Protein AF-A0A3N5IZ88-F1 (afdb_monomer)

pLDDT: mean 97.23, std 1.74, range [91.81, 98.75]

Secondary structure (DSSP, 8-state):
-HHHHHHHHHTPPPPPPEEEEEEEEEEETTEEEEEEEEEEEETTEEEEPTTS-EEPPTT--HHHHHHHHHHHHHHHHHHHHHHH-

Structure (mmCIF, N/CA/C/O backbone):
data_AF-A0A3N5IZ88-F1
#
_entry.id   AF-A0A3N5IZ88-F1
#
loop_
_atom_site.group_PDB
_atom_site.id
_atom_site.type_symbol
_atom_site.label_atom_id
_atom_site.label_alt_id
_atom_site.label_comp_id
_atom_site.label_asym_id
_atom_site.label_entity_id
_atom_site.label_seq_id
_atom_site.pdbx_PDB_ins_code
_atom_site.Cartn_x
_atom_site.Cartn_y
_atom_site.Cartn_z
_atom_site.occupancy
_atom_site.B_iso_or_equiv
_atom_site.auth_seq_id
_atom_site.auth_comp_id
_atom_site.auth_asym_id
_atom_site.auth_atom_id
_atom_site.pdbx_PDB_model_num
ATOM 1 N N . CYS A 1 1 ? -11.249 3.271 9.946 1.00 91.94 1 CYS A N 1
ATOM 2 C CA . CYS A 1 1 ? -12.525 3.982 10.208 1.00 91.94 1 CYS A CA 1
ATOM 3 C C . CYS A 1 1 ? -13.694 3.038 10.481 1.00 91.94 1 CYS A C 1
ATOM 5 O O . CYS A 1 1 ? -14.240 3.125 11.570 1.00 91.94 1 CYS A O 1
ATOM 7 N N . ALA A 1 2 ? -14.060 2.132 9.562 1.00 96.44 2 ALA A N 1
ATOM 8 C CA . ALA A 1 2 ? -15.212 1.232 9.739 1.00 96.44 2 ALA A CA 1
ATOM 9 C C . ALA A 1 2 ? -15.224 0.493 11.096 1.00 96.44 2 ALA A C 1
ATOM 11 O O . ALA A 1 2 ? -16.198 0.590 11.834 1.00 96.44 2 ALA A O 1
ATOM 12 N N . MET A 1 3 ? -14.106 -0.134 11.484 1.00 96.62 3 MET A N 1
ATOM 13 C CA . MET A 1 3 ? -13.988 -0.822 12.780 1.00 96.62 3 MET A CA 1
ATOM 14 C C . MET A 1 3 ? -14.180 0.091 13.998 1.00 96.62 3 MET A C 1
ATOM 16 O O . MET A 1 3 ? -14.782 -0.325 14.980 1.00 96.62 3 MET A O 1
ATOM 20 N N . ALA A 1 4 ? -13.719 1.343 13.933 1.00 96.62 4 ALA A N 1
ATOM 21 C CA . ALA A 1 4 ? -13.899 2.297 15.027 1.00 96.62 4 ALA A CA 1
ATOM 22 C C . ALA A 1 4 ? -15.381 2.670 15.213 1.00 96.62 4 ALA A C 1
ATOM 24 O O . ALA A 1 4 ? -15.855 2.786 16.338 1.00 96.62 4 ALA A O 1
ATOM 25 N N . ILE A 1 5 ? -16.133 2.802 14.114 1.00 97.38 5 ILE A N 1
ATOM 26 C CA . ILE A 1 5 ? -17.581 3.054 14.164 1.00 97.38 5 ILE A CA 1
ATOM 27 C C . ILE A 1 5 ? -18.298 1.865 14.813 1.00 97.38 5 ILE A C 1
ATOM 29 O O . ILE A 1 5 ? -19.116 2.060 15.707 1.00 97.38 5 ILE A O 1
ATOM 33 N N . VAL A 1 6 ? -17.960 0.636 14.409 1.00 98.00 6 VAL A N 1
ATOM 34 C CA . VAL A 1 6 ? -18.537 -0.583 14.999 1.00 98.00 6 VAL A CA 1
ATOM 35 C C . VAL A 1 6 ? -18.240 -0.666 16.497 1.00 98.00 6 VAL A C 1
ATOM 37 O O . VAL A 1 6 ? -19.163 -0.904 17.276 1.00 98.00 6 VAL A O 1
ATOM 40 N N . ALA A 1 7 ? -16.992 -0.426 16.909 1.00 97.75 7 ALA A N 1
ATOM 41 C CA . ALA A 1 7 ? -16.600 -0.457 18.316 1.00 97.75 7 ALA A CA 1
ATOM 42 C C . ALA A 1 7 ? -17.359 0.594 19.143 1.00 97.75 7 ALA A C 1
ATOM 44 O O . ALA A 1 7 ? -17.936 0.253 20.175 1.00 97.75 7 ALA A O 1
ATOM 45 N N . ALA A 1 8 ? -17.460 1.833 18.643 1.00 97.56 8 ALA A N 1
ATOM 46 C CA . ALA A 1 8 ? -18.208 2.908 19.298 1.00 97.56 8 ALA A CA 1
ATOM 47 C C . ALA A 1 8 ? -19.693 2.569 19.485 1.00 97.56 8 ALA A C 1
ATOM 49 O O . ALA A 1 8 ? -20.242 2.771 20.566 1.00 97.56 8 ALA A O 1
ATOM 50 N N . LEU A 1 9 ? -20.343 2.037 18.446 1.00 98.00 9 LEU A N 1
ATOM 51 C CA . LEU A 1 9 ? -21.761 1.666 18.502 1.00 98.00 9 LEU A CA 1
ATOM 52 C C . LEU A 1 9 ? -22.018 0.448 19.396 1.00 98.00 9 LEU A C 1
ATOM 54 O O . LEU A 1 9 ? -23.095 0.330 19.973 1.00 98.00 9 LEU A O 1
ATOM 58 N N . SER A 1 10 ? -21.036 -0.446 19.514 1.00 97.62 10 SER A N 1
ATOM 59 C CA . SER A 1 10 ? -21.154 -1.694 20.277 1.00 97.62 10 SER A CA 1
ATOM 60 C C . SER A 1 10 ? -20.624 -1.582 21.711 1.00 97.62 10 SER A C 1
ATOM 62 O O . SER A 1 10 ? -20.650 -2.570 22.441 1.00 97.62 10 SER A O 1
ATOM 64 N N . GLY A 1 11 ? -20.113 -0.412 22.116 1.00 96.75 11 GLY A N 1
ATOM 65 C CA . GLY A 1 11 ? -19.480 -0.210 23.423 1.00 96.75 11 GLY A CA 1
ATOM 66 C C . GLY A 1 11 ? -18.208 -1.040 23.632 1.00 96.75 11 GLY A C 1
ATOM 67 O O . GLY A 1 11 ? -17.873 -1.365 24.768 1.00 96.75 11 GLY A O 1
ATOM 68 N N . GLN A 1 12 ? -17.527 -1.426 22.550 1.00 96.81 12 GLN A N 1
ATOM 69 C CA . GLN A 1 12 ? -16.272 -2.175 22.604 1.00 96.81 12 GLN A CA 1
ATOM 70 C C . GLN A 1 12 ? -15.070 -1.231 22.648 1.00 96.81 12 GLN A C 1
ATOM 72 O O . GLN A 1 12 ? -15.147 -0.072 22.236 1.00 96.81 12 GLN A O 1
ATOM 77 N N . GLU A 1 13 ? -13.942 -1.748 23.131 1.00 96.31 13 GLU A N 1
ATOM 78 C CA . GLU A 1 13 ? -12.674 -1.028 23.091 1.00 96.31 13 GLU A CA 1
ATOM 79 C C . GLU A 1 13 ? -12.258 -0.735 21.643 1.00 96.31 13 GLU A C 1
ATOM 81 O O . GLU A 1 13 ? -12.425 -1.560 20.740 1.00 96.31 13 GLU A O 1
ATOM 86 N N . MET A 1 14 ? -11.728 0.468 21.419 1.00 95.88 14 MET A N 1
ATOM 87 C CA . MET A 1 14 ? -1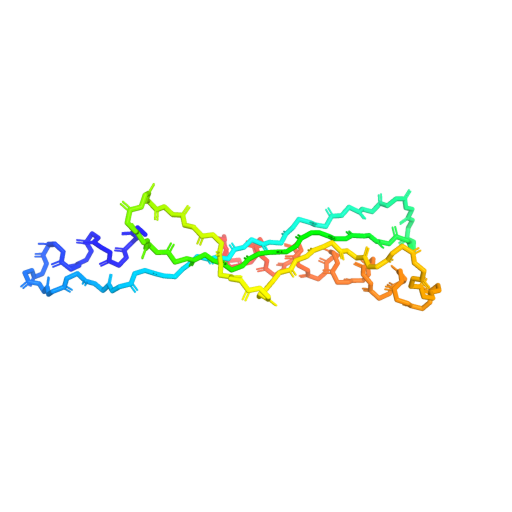1.246 0.877 20.105 1.00 95.88 14 MET A CA 1
ATOM 88 C C . MET A 1 14 ? -9.980 0.092 19.747 1.00 95.88 14 MET A C 1
ATOM 90 O O . MET A 1 14 ? -9.018 0.126 20.514 1.00 95.88 14 MET A O 1
ATOM 94 N N . PRO A 1 15 ? -9.929 -0.573 18.579 1.00 93.81 15 PRO A N 1
ATOM 95 C CA . PRO A 1 15 ? -8.730 -1.286 18.172 1.00 93.81 15 PRO A CA 1
ATOM 96 C C . PRO A 1 15 ? -7.602 -0.306 17.841 1.00 93.81 15 PRO A C 1
ATOM 98 O O . PRO A 1 15 ? -7.839 0.767 17.277 1.00 93.81 15 PRO A O 1
ATOM 101 N N . GLU A 1 16 ? -6.364 -0.709 18.119 1.00 94.81 16 GLU A N 1
ATOM 102 C CA . GLU A 1 16 ? -5.189 0.032 17.667 1.00 94.81 16 GLU A CA 1
ATOM 103 C C . GLU A 1 16 ? -5.100 -0.028 16.128 1.00 94.81 16 GLU A C 1
ATOM 105 O O . GLU A 1 16 ? -5.055 -1.121 15.551 1.00 94.81 16 GLU A O 1
ATOM 110 N N . PRO A 1 17 ? -5.098 1.117 15.424 1.00 96.00 17 PRO A N 1
ATOM 111 C CA . PRO A 1 17 ? -5.110 1.110 13.971 1.00 96.00 17 PRO A CA 1
ATOM 112 C C . PRO A 1 17 ? -3.713 0.882 13.378 1.00 96.00 17 PRO A C 1
ATOM 114 O O . PRO A 1 17 ? -2.695 1.343 13.895 1.00 96.00 17 PRO A O 1
ATOM 117 N N . SER A 1 18 ? -3.685 0.251 12.207 1.00 96.50 18 SER A N 1
ATOM 118 C CA . SER A 1 18 ? -2.522 0.195 11.323 1.00 96.50 18 SER A CA 1
ATOM 119 C C . SER A 1 18 ? -2.936 0.665 9.935 1.00 96.50 18 SER A C 1
ATOM 121 O O . SER A 1 18 ? -4.035 0.348 9.474 1.00 96.50 18 SER A O 1
ATOM 123 N N . TYR A 1 19 ? -2.069 1.437 9.284 1.00 97.88 19 TYR A N 1
ATOM 124 C CA . TYR A 1 19 ? -2.317 1.958 7.943 1.00 97.88 19 TYR A CA 1
ATOM 125 C C . TYR A 1 19 ? -1.164 1.592 7.018 1.00 97.88 19 TYR A C 1
ATOM 127 O O . TYR A 1 19 ? -0.023 1.461 7.456 1.00 97.88 19 TYR A O 1
ATOM 135 N N . VAL A 1 20 ? -1.459 1.463 5.730 1.00 97.75 20 VAL A N 1
ATOM 136 C CA . VAL A 1 20 ? -0.466 1.173 4.696 1.00 97.75 20 VAL A CA 1
ATOM 137 C C . VAL A 1 20 ? -0.748 2.010 3.458 1.00 97.75 20 VAL A C 1
ATOM 139 O O . VAL A 1 20 ? -1.898 2.336 3.162 1.00 97.75 20 VAL A O 1
ATOM 142 N N . ASN A 1 21 ? 0.307 2.354 2.733 1.00 98.19 21 ASN A N 1
ATOM 143 C CA . ASN A 1 21 ? 0.223 2.984 1.427 1.00 98.19 21 ASN A CA 1
ATOM 144 C C . ASN A 1 21 ? 1.238 2.340 0.484 1.00 98.19 21 ASN A C 1
ATOM 146 O O . ASN A 1 21 ? 2.359 2.013 0.876 1.00 98.19 21 ASN A O 1
ATOM 150 N N . THR A 1 22 ? 0.846 2.196 -0.776 1.00 98.38 22 THR A N 1
ATOM 151 C CA . THR A 1 22 ? 1.781 2.009 -1.879 1.00 98.38 22 THR A CA 1
ATOM 152 C C . THR A 1 22 ? 1.248 2.765 -3.084 1.00 98.38 22 THR A C 1
ATOM 154 O O . THR A 1 22 ? 0.105 2.557 -3.486 1.00 98.38 22 THR A O 1
ATOM 157 N N . CYS A 1 23 ? 2.065 3.646 -3.650 1.00 98.50 23 CYS A N 1
ATOM 158 C CA . CYS A 1 23 ? 1.765 4.349 -4.889 1.00 98.50 23 CYS A CA 1
ATOM 159 C C . CYS A 1 23 ? 2.697 3.824 -5.977 1.00 98.50 23 CYS A C 1
ATOM 161 O O . CYS A 1 23 ? 3.908 4.031 -5.911 1.00 98.50 23 CYS A O 1
ATOM 163 N N . TYR A 1 24 ? 2.126 3.164 -6.980 1.00 98.69 24 TYR A N 1
ATOM 164 C CA . TYR A 1 24 ? 2.847 2.755 -8.181 1.00 98.69 24 TYR A CA 1
ATOM 165 C C . TYR A 1 24 ? 2.804 3.855 -9.243 1.00 98.69 24 TYR A C 1
ATOM 167 O O . TYR A 1 24 ? 1.810 4.566 -9.382 1.00 98.69 24 TYR A O 1
ATOM 175 N N . SER A 1 25 ? 3.873 3.974 -10.026 1.00 98.69 25 SER A N 1
ATOM 176 C CA . SER A 1 25 ? 3.928 4.789 -11.241 1.00 98.69 25 SER A CA 1
ATOM 177 C C . SER A 1 25 ? 4.444 3.942 -12.397 1.00 98.69 25 SER A C 1
ATOM 179 O O . SER A 1 25 ? 5.522 3.356 -12.310 1.00 98.69 25 SER A O 1
ATOM 181 N N . LEU A 1 26 ? 3.687 3.893 -13.492 1.00 98.44 26 LEU A N 1
ATOM 182 C CA . LEU A 1 26 ? 4.136 3.304 -14.751 1.00 98.44 26 LEU A CA 1
ATOM 183 C C . LEU A 1 26 ? 4.834 4.387 -15.573 1.00 98.44 26 LEU A C 1
ATOM 185 O O . LEU A 1 26 ? 4.183 5.267 -16.130 1.00 98.44 26 LEU A O 1
ATOM 189 N N . VAL A 1 27 ? 6.163 4.329 -15.630 1.00 98.12 27 VAL A N 1
ATOM 190 C CA . VAL A 1 27 ? 6.980 5.225 -16.467 1.00 98.12 27 VAL A CA 1
ATOM 191 C C . VAL A 1 27 ? 6.868 4.817 -17.939 1.00 98.12 27 VAL A C 1
ATOM 193 O O . VAL A 1 27 ? 6.871 5.660 -18.832 1.00 98.12 27 VAL A O 1
ATOM 196 N N . GLY A 1 28 ? 6.721 3.516 -18.187 1.00 97.56 28 GLY A N 1
ATOM 197 C CA . GLY A 1 28 ? 6.398 2.931 -19.484 1.00 97.56 28 GLY A CA 1
ATOM 198 C C . GLY A 1 28 ? 5.658 1.600 -19.309 1.00 97.56 28 GLY A C 1
ATOM 199 O O . GLY A 1 28 ? 5.482 1.154 -18.173 1.00 97.56 28 GLY A O 1
ATOM 200 N N . PRO A 1 29 ? 5.246 0.935 -20.407 1.00 97.38 29 PRO A N 1
ATOM 201 C CA . PRO A 1 29 ? 4.423 -0.278 -20.335 1.00 97.38 29 PRO A CA 1
ATOM 202 C C . PRO A 1 29 ? 5.029 -1.415 -19.498 1.00 97.38 29 PRO A C 1
ATOM 204 O O . PRO A 1 29 ? 4.298 -2.144 -18.837 1.00 97.38 29 PRO A 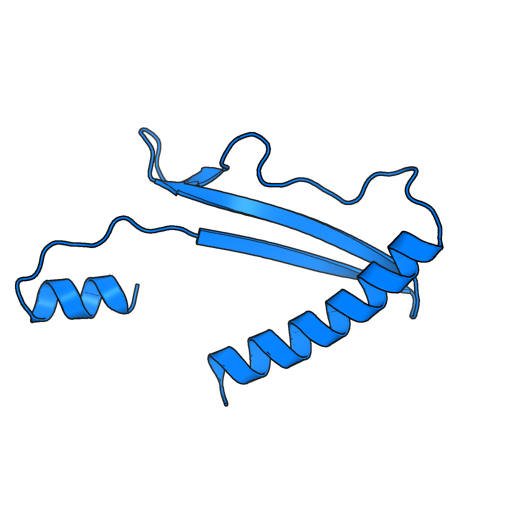O 1
ATOM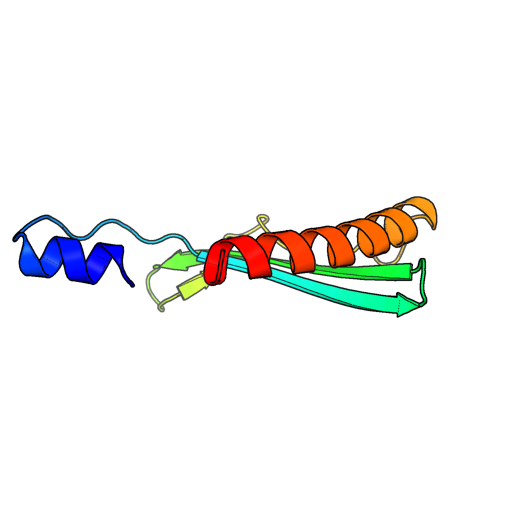 207 N N . GLU A 1 30 ? 6.358 -1.543 -19.496 1.00 98.12 30 GLU A N 1
ATOM 208 C CA . GLU A 1 30 ? 7.100 -2.554 -18.727 1.00 98.12 30 GLU A CA 1
ATOM 209 C C . GLU A 1 30 ? 8.088 -1.929 -17.726 1.00 98.12 30 GLU A C 1
ATOM 211 O O . GLU A 1 30 ? 9.012 -2.594 -17.267 1.00 98.12 30 GLU A O 1
ATOM 216 N N . TYR A 1 31 ? 7.916 -0.649 -17.381 1.00 98.50 31 TYR A N 1
ATOM 217 C CA . TYR A 1 31 ? 8.784 0.045 -16.426 1.00 98.50 31 TYR A CA 1
ATOM 218 C C . TYR A 1 31 ? 7.945 0.684 -15.321 1.00 98.50 31 TYR A C 1
ATOM 220 O O . TYR A 1 31 ? 7.389 1.771 -15.496 1.00 98.50 31 TYR A O 1
ATOM 228 N N . GLY A 1 32 ? 7.868 0.005 -14.179 1.00 98.56 32 GLY A N 1
ATOM 229 C CA . GLY A 1 32 ? 7.226 0.493 -12.967 1.00 98.56 32 GLY A CA 1
ATOM 230 C C . GLY A 1 32 ? 8.235 0.994 -11.938 1.00 98.56 32 GLY A C 1
ATOM 231 O O . GLY A 1 32 ? 9.372 0.526 -11.890 1.00 98.56 32 GLY A O 1
ATOM 232 N N . ILE A 1 33 ? 7.789 1.941 -11.118 1.00 98.75 33 ILE A N 1
ATOM 233 C CA . ILE A 1 33 ? 8.411 2.341 -9.851 1.00 98.75 33 ILE A CA 1
ATOM 234 C C . ILE A 1 33 ? 7.324 2.456 -8.783 1.00 98.75 33 ILE A C 1
ATOM 236 O O . ILE A 1 33 ? 6.138 2.587 -9.101 1.00 98.75 33 ILE A O 1
ATOM 240 N N . SER A 1 34 ? 7.715 2.449 -7.519 1.00 98.56 34 SER A N 1
ATOM 241 C CA . SER A 1 34 ? 6.809 2.543 -6.388 1.00 98.56 34 SER A CA 1
ATOM 242 C C . SER A 1 34 ? 7.410 3.315 -5.219 1.00 98.56 34 SER A C 1
ATOM 244 O O . SER A 1 34 ? 8.626 3.466 -5.073 1.00 98.56 34 SER A O 1
ATOM 246 N N . ILE A 1 35 ? 6.515 3.819 -4.377 1.00 98.50 35 ILE A N 1
ATOM 247 C CA . ILE A 1 35 ? 6.804 4.237 -3.009 1.00 98.50 35 ILE A CA 1
ATOM 248 C C . ILE A 1 35 ? 5.826 3.525 -2.083 1.00 98.50 35 ILE A C 1
ATOM 250 O O . ILE A 1 35 ? 4.635 3.465 -2.388 1.00 98.50 35 ILE A O 1
ATOM 254 N N . ALA A 1 36 ? 6.316 2.989 -0.969 1.00 98.19 36 ALA A N 1
ATOM 255 C CA . ALA A 1 36 ? 5.513 2.279 0.017 1.00 98.19 36 ALA A CA 1
ATOM 256 C C . ALA A 1 36 ? 5.833 2.736 1.441 1.00 98.19 36 ALA A C 1
ATOM 258 O O . ALA A 1 36 ? 6.963 3.125 1.744 1.00 98.19 36 ALA A O 1
ATOM 259 N N . ALA A 1 37 ? 4.841 2.664 2.324 1.00 98.25 37 ALA A N 1
ATOM 260 C CA . ALA A 1 37 ? 5.008 2.934 3.744 1.00 98.25 37 ALA A CA 1
ATOM 261 C C . ALA A 1 37 ? 3.951 2.214 4.589 1.00 98.25 37 ALA A C 1
ATOM 263 O O . ALA A 1 37 ? 2.791 2.077 4.192 1.00 98.25 37 ALA A O 1
ATOM 264 N N . VAL A 1 38 ? 4.361 1.807 5.790 1.00 98.06 38 VAL A N 1
ATOM 265 C CA . VAL A 1 38 ? 3.483 1.339 6.869 1.00 98.06 38 VAL A CA 1
ATOM 266 C C . VAL A 1 38 ? 3.434 2.425 7.933 1.00 98.06 38 VAL A C 1
ATOM 268 O O . VAL A 1 38 ? 4.466 3.007 8.262 1.00 98.06 38 VAL A O 1
ATOM 271 N N . TYR A 1 39 ? 2.256 2.682 8.494 1.00 97.94 39 TYR A N 1
ATOM 272 C CA . TYR A 1 39 ? 2.052 3.709 9.506 1.00 97.94 39 TYR A CA 1
ATOM 273 C C . TYR A 1 39 ? 1.376 3.165 10.765 1.00 97.94 39 TYR A C 1
ATOM 275 O O . TYR A 1 39 ? 0.527 2.264 10.717 1.00 97.94 39 TYR A O 1
ATOM 283 N N . ARG A 1 40 ? 1.733 3.777 11.895 1.00 97.31 40 ARG A N 1
ATOM 284 C CA . ARG A 1 40 ? 1.154 3.572 13.229 1.00 97.31 40 ARG A CA 1
ATOM 285 C C . ARG A 1 40 ? 0.807 4.923 13.845 1.00 97.31 40 ARG A C 1
ATOM 287 O O . ARG A 1 40 ? 1.332 5.953 13.427 1.00 97.31 40 ARG A O 1
ATOM 294 N N . VAL A 1 41 ? -0.084 4.925 14.831 1.00 96.06 41 VAL A N 1
ATOM 295 C CA . VAL A 1 41 ? -0.330 6.121 15.645 1.00 96.06 41 VAL A CA 1
ATOM 296 C C . VAL A 1 41 ? 0.754 6.194 16.717 1.00 96.06 41 VAL A C 1
ATOM 298 O O . VAL A 1 41 ? 0.948 5.233 17.454 1.00 96.06 41 VAL A O 1
ATOM 301 N N . GLY A 1 42 ? 1.464 7.314 16.790 1.00 93.38 42 GLY A N 1
ATOM 302 C CA . GLY A 1 42 ? 2.411 7.620 17.857 1.00 93.38 42 GLY A CA 1
ATOM 303 C C . GLY A 1 42 ? 2.164 9.003 18.451 1.00 93.38 42 GLY A C 1
ATOM 304 O O . GLY A 1 42 ? 1.101 9.592 18.262 1.00 93.38 42 GLY A O 1
ATOM 305 N N . GLU A 1 43 ? 3.157 9.524 19.170 1.00 91.94 43 GLU A N 1
ATOM 306 C CA . GLU A 1 43 ? 3.016 10.732 19.999 1.00 91.94 43 GLU A CA 1
ATOM 307 C C . GLU A 1 43 ? 2.584 11.982 19.217 1.00 91.94 43 GLU A C 1
ATOM 309 O O . GLU A 1 43 ? 1.840 12.812 19.735 1.00 91.94 43 GLU A O 1
ATOM 314 N N . SER A 1 44 ? 3.016 12.111 17.961 1.00 92.94 44 SER A N 1
ATOM 315 C CA . SER A 1 44 ? 2.730 13.264 17.097 1.00 92.94 44 SER A CA 1
ATOM 316 C C . SER A 1 44 ? 1.658 12.994 16.032 1.00 92.94 44 SER A C 1
ATOM 318 O O . SER A 1 44 ? 1.485 13.797 15.113 1.00 92.94 44 SER A O 1
ATOM 320 N N . GLY A 1 45 ? 0.908 11.891 16.147 1.00 95.56 45 GLY A N 1
ATOM 321 C CA . GLY A 1 45 ? -0.141 11.501 15.200 1.00 95.56 45 GLY A CA 1
ATOM 322 C C . GLY A 1 45 ? 0.221 10.254 14.391 1.00 95.56 45 GLY A C 1
ATOM 323 O O . GLY A 1 45 ? 0.794 9.309 14.922 1.00 95.56 45 GLY A O 1
ATOM 324 N N . ILE A 1 46 ? -0.158 10.209 13.111 1.00 96.94 46 ILE A N 1
ATOM 325 C CA . ILE A 1 46 ? 0.137 9.062 12.235 1.00 96.94 46 ILE A CA 1
ATOM 326 C C . ILE A 1 46 ? 1.578 9.182 11.734 1.00 96.94 46 ILE A C 1
ATOM 328 O O . ILE A 1 46 ? 1.908 10.117 11.006 1.00 96.94 46 ILE A O 1
ATOM 332 N N . MET A 1 47 ? 2.425 8.225 12.102 1.00 96.56 47 MET A N 1
ATOM 333 C CA . MET A 1 47 ? 3.851 8.213 11.778 1.00 96.56 47 MET A CA 1
ATOM 334 C C . MET A 1 47 ? 4.223 6.970 10.979 1.00 96.56 47 MET A C 1
ATOM 336 O O . MET A 1 47 ? 3.651 5.897 11.181 1.00 96.56 47 MET A O 1
ATOM 340 N N . ALA A 1 48 ? 5.191 7.114 10.072 1.00 96.50 48 ALA A N 1
ATOM 341 C CA . ALA A 1 48 ? 5.750 5.982 9.345 1.00 96.50 48 ALA A CA 1
ATOM 342 C C . ALA A 1 48 ? 6.557 5.089 10.297 1.00 96.50 48 ALA A C 1
ATOM 344 O O . ALA A 1 48 ? 7.309 5.583 11.138 1.00 96.50 48 ALA A O 1
ATOM 345 N N . VAL A 1 49 ? 6.409 3.776 10.151 1.00 96.69 49 VAL A N 1
ATOM 346 C CA . VAL A 1 49 ? 7.222 2.792 10.865 1.00 96.69 49 VAL A CA 1
ATOM 347 C C . VAL A 1 49 ? 8.605 2.758 10.221 1.00 96.69 49 VAL A C 1
ATOM 349 O O . VAL A 1 49 ? 8.734 2.508 9.020 1.00 96.69 49 VAL A O 1
ATOM 352 N N . GLU A 1 50 ? 9.639 3.022 11.018 1.00 95.31 50 GLU A N 1
ATOM 353 C CA . GLU A 1 50 ? 11.025 3.049 10.555 1.00 95.31 50 GLU A CA 1
ATOM 354 C C . GLU A 1 50 ? 11.417 1.715 9.895 1.00 95.31 50 GLU A C 1
ATOM 356 O O . GLU A 1 50 ? 11.149 0.636 10.422 1.00 95.31 50 GLU A O 1
ATOM 361 N N . GLY A 1 51 ? 12.007 1.790 8.698 1.00 94.44 51 GLY A N 1
ATOM 362 C CA . GLY A 1 51 ? 12.446 0.624 7.922 1.00 94.44 51 GLY A CA 1
ATOM 363 C C . GLY A 1 51 ? 11.341 -0.178 7.220 1.00 94.44 51 GLY A C 1
ATOM 364 O O . GLY A 1 51 ? 11.659 -1.081 6.452 1.00 94.44 51 GLY A O 1
ATOM 365 N N . ALA A 1 52 ? 10.058 0.139 7.423 1.00 93.00 52 ALA A N 1
ATOM 366 C CA . ALA A 1 52 ? 8.941 -0.624 6.849 1.00 93.00 52 ALA A CA 1
ATOM 367 C C . ALA A 1 52 ? 8.504 -0.165 5.441 1.00 93.00 52 ALA A C 1
ATOM 369 O O . ALA A 1 52 ? 7.526 -0.679 4.900 1.00 93.00 52 ALA A O 1
ATOM 370 N N . GLY A 1 53 ? 9.176 0.828 4.861 1.00 94.12 53 GLY A N 1
ATOM 371 C CA . GLY A 1 53 ? 8.810 1.436 3.584 1.00 94.12 53 GLY A CA 1
ATOM 372 C C . GLY A 1 53 ? 10.023 1.881 2.776 1.00 94.12 53 GLY A C 1
ATOM 373 O O . GLY A 1 53 ? 11.157 1.517 3.079 1.00 94.12 53 GLY A O 1
ATOM 374 N N . GLY A 1 54 ? 9.782 2.693 1.754 1.00 96.19 54 GLY A N 1
ATOM 375 C CA . GLY A 1 54 ? 10.820 3.229 0.883 1.00 96.19 54 GLY A CA 1
ATOM 376 C C . GLY A 1 54 ? 10.328 3.470 -0.536 1.00 96.19 54 GLY A C 1
ATOM 377 O O . GLY A 1 54 ? 9.163 3.245 -0.860 1.00 96.19 54 GLY A O 1
ATOM 378 N N . VAL A 1 55 ? 11.245 3.937 -1.375 1.00 97.94 55 VAL A N 1
ATOM 379 C CA . VAL A 1 55 ? 11.070 4.032 -2.827 1.00 97.94 55 VAL A CA 1
ATOM 380 C C . VAL A 1 55 ? 11.824 2.895 -3.500 1.00 97.94 55 VAL A C 1
ATOM 382 O O . VAL A 1 55 ? 12.779 2.362 -2.926 1.00 97.94 55 VAL A O 1
ATOM 385 N N . SER A 1 56 ? 11.444 2.548 -4.725 1.00 97.81 56 SER A N 1
ATOM 386 C CA . SER A 1 56 ? 12.217 1.598 -5.524 1.00 97.81 56 SER A CA 1
ATOM 387 C C . SER A 1 56 ? 13.693 2.030 -5.600 1.00 97.81 56 SER A C 1
ATOM 389 O O . SER A 1 56 ? 13.959 3.198 -5.905 1.00 97.81 56 SER A O 1
ATOM 391 N N . PRO A 1 57 ? 14.664 1.121 -5.381 1.00 97.56 57 PRO A N 1
ATOM 392 C CA . PRO A 1 57 ? 16.087 1.456 -5.452 1.00 97.56 57 PRO A CA 1
ATOM 393 C C . PRO A 1 57 ? 16.444 2.024 -6.821 1.00 97.56 57 PRO A C 1
ATOM 395 O O . PRO A 1 57 ? 15.928 1.540 -7.827 1.00 97.56 57 PRO A O 1
ATOM 398 N N . THR A 1 58 ? 17.304 3.038 -6.897 1.00 96.62 58 THR A N 1
ATOM 399 C CA . THR A 1 58 ? 17.658 3.697 -8.169 1.00 96.62 58 THR A CA 1
ATOM 400 C C . THR A 1 58 ? 18.416 2.770 -9.121 1.00 96.62 58 THR A C 1
ATOM 402 O O . THR A 1 58 ? 18.205 2.833 -10.330 1.00 96.62 58 THR A O 1
ATOM 405 N N . ASP A 1 59 ? 19.229 1.871 -8.577 1.00 96.62 59 ASP A N 1
ATOM 406 C CA . ASP A 1 59 ? 20.079 0.896 -9.264 1.00 96.62 59 ASP A CA 1
ATOM 407 C C . ASP A 1 59 ? 19.413 -0.478 -9.463 1.00 96.62 59 ASP A C 1
ATOM 409 O O . ASP A 1 59 ? 20.073 -1.443 -9.854 1.00 96.62 59 ASP A O 1
ATOM 413 N N . ALA A 1 60 ? 18.099 -0.581 -9.229 1.00 97.25 60 ALA A N 1
ATOM 414 C CA . ALA A 1 60 ? 17.374 -1.830 -9.424 1.00 97.25 60 ALA A CA 1
ATOM 415 C C . ALA A 1 60 ? 17.446 -2.307 -10.894 1.00 97.25 60 ALA A C 1
ATOM 417 O O . ALA A 1 60 ? 17.321 -1.493 -11.818 1.00 97.25 60 ALA A O 1
ATOM 418 N N . PRO A 1 61 ? 17.606 -3.624 -11.132 1.00 97.88 61 PRO A N 1
ATOM 419 C CA . PRO A 1 61 ? 17.726 -4.175 -12.477 1.00 97.88 61 PRO A CA 1
ATOM 420 C C . PRO A 1 61 ? 16.420 -4.032 -13.267 1.00 97.88 61 PRO A C 1
ATOM 422 O O . PRO A 1 61 ? 15.335 -3.920 -12.701 1.00 97.88 61 PRO A O 1
ATOM 425 N N . GLU A 1 62 ? 16.497 -4.124 -14.595 1.00 97.94 62 GLU A N 1
ATOM 426 C CA . GLU A 1 62 ? 15.329 -4.026 -15.484 1.00 97.94 62 GLU A CA 1
ATOM 427 C C . GLU A 1 62 ? 14.223 -5.039 -15.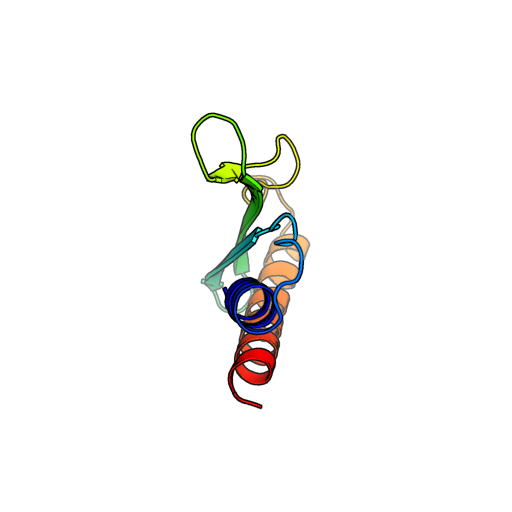139 1.00 97.94 62 GLU A C 1
ATOM 429 O O . GLU A 1 62 ? 13.037 -4.720 -15.209 1.00 97.94 62 GLU A O 1
ATOM 434 N N . SER A 1 63 ? 14.594 -6.245 -14.693 1.00 98.38 63 SER A N 1
ATOM 435 C CA . SER A 1 63 ? 13.628 -7.244 -14.227 1.00 98.38 63 SER A CA 1
ATOM 436 C C . SER A 1 63 ? 12.769 -6.732 -13.071 1.00 98.38 63 SER A C 1
ATOM 438 O O . SER A 1 63 ? 11.566 -6.967 -13.079 1.00 98.38 63 SER A O 1
ATOM 440 N N . PHE A 1 64 ? 13.356 -5.977 -12.138 1.00 98.62 64 PHE A N 1
ATOM 441 C CA . PHE A 1 64 ? 12.635 -5.368 -11.022 1.00 98.62 64 PHE A CA 1
ATOM 442 C C . PHE A 1 64 ? 11.602 -4.358 -11.527 1.00 98.62 64 PHE A C 1
ATOM 444 O O . PHE A 1 64 ? 10.453 -4.385 -11.102 1.00 98.62 64 PHE A O 1
ATOM 451 N N . ARG A 1 65 ? 11.976 -3.521 -12.503 1.00 98.56 65 ARG A N 1
ATOM 452 C CA . ARG A 1 65 ? 11.074 -2.525 -13.110 1.00 98.56 65 ARG A CA 1
ATOM 453 C C . ARG A 1 65 ? 9.898 -3.171 -13.825 1.00 98.56 65 ARG A C 1
ATOM 455 O O . ARG A 1 65 ? 8.769 -2.696 -13.711 1.00 98.56 65 ARG A O 1
ATOM 462 N N . ARG A 1 66 ? 10.151 -4.271 -14.533 1.00 98.69 66 ARG A N 1
ATOM 463 C CA . ARG A 1 66 ? 9.106 -5.044 -15.210 1.00 98.69 66 ARG A CA 1
ATOM 464 C C . ARG A 1 66 ? 8.166 -5.720 -14.223 1.00 98.69 66 ARG A C 1
ATOM 466 O O . ARG A 1 66 ? 6.960 -5.755 -14.461 1.00 98.69 66 ARG A O 1
ATOM 473 N N . ASP A 1 67 ? 8.694 -6.223 -13.114 1.00 98.69 67 ASP A N 1
ATOM 474 C CA . ASP A 1 67 ? 7.867 -6.794 -12.056 1.00 98.69 67 ASP A CA 1
ATOM 475 C C . ASP A 1 67 ? 7.032 -5.707 -11.363 1.00 98.69 67 ASP A C 1
ATOM 477 O O . ASP A 1 67 ? 5.827 -5.888 -11.219 1.00 98.69 67 ASP A O 1
ATOM 481 N N . GLU A 1 68 ? 7.594 -4.529 -11.066 1.00 98.75 68 GLU A N 1
ATOM 482 C CA . GLU A 1 68 ? 6.827 -3.383 -10.552 1.00 98.75 68 GLU A CA 1
ATOM 483 C C . GLU A 1 68 ? 5.722 -2.932 -11.516 1.00 98.75 68 GLU A C 1
ATOM 485 O O . GLU A 1 68 ? 4.629 -2.585 -11.069 1.00 98.75 68 GLU A O 1
ATOM 490 N N . ALA A 1 69 ? 5.954 -2.983 -12.833 1.00 98.75 69 ALA A N 1
ATOM 491 C CA . ALA A 1 69 ? 4.916 -2.677 -13.816 1.00 98.75 69 ALA A CA 1
ATOM 492 C C . ALA A 1 69 ? 3.748 -3.675 -13.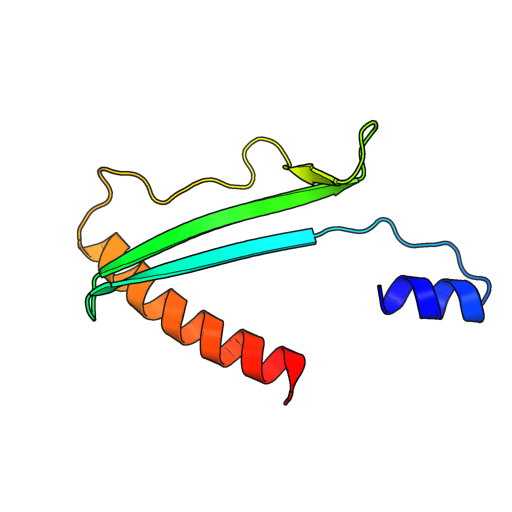750 1.00 98.75 69 ALA A C 1
ATOM 494 O O . ALA A 1 69 ? 2.579 -3.281 -13.771 1.00 98.75 69 ALA A O 1
ATOM 495 N N . ARG A 1 70 ? 4.051 -4.970 -13.608 1.00 98.69 70 ARG A N 1
ATOM 496 C CA . ARG A 1 70 ? 3.036 -6.022 -13.428 1.00 98.69 70 ARG A CA 1
ATOM 497 C C . ARG A 1 70 ? 2.296 -5.864 -12.103 1.00 98.69 70 ARG A C 1
ATOM 499 O O . ARG A 1 70 ? 1.070 -5.970 -12.075 1.00 98.69 70 ARG A O 1
ATOM 506 N N . TYR A 1 71 ? 3.018 -5.573 -11.023 1.00 98.62 71 TYR A N 1
ATOM 507 C CA . TYR A 1 71 ? 2.429 -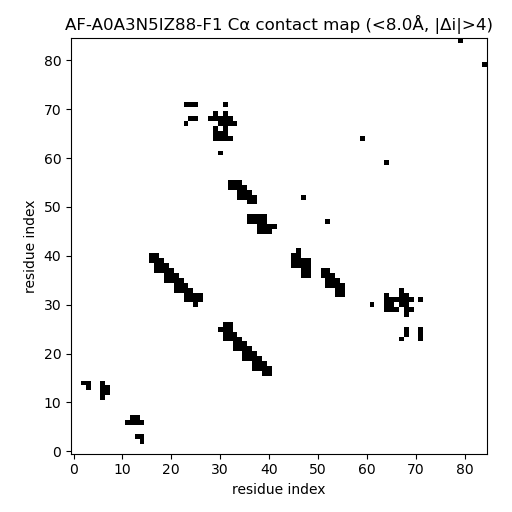5.352 -9.704 1.00 98.62 71 TYR A CA 1
ATOM 508 C C . TYR A 1 71 ? 1.523 -4.127 -9.677 1.00 98.62 71 TYR A C 1
ATOM 510 O O . TYR A 1 71 ? 0.478 -4.194 -9.045 1.00 98.62 71 TYR A O 1
ATOM 518 N N . ALA A 1 72 ? 1.840 -3.058 -10.408 1.00 9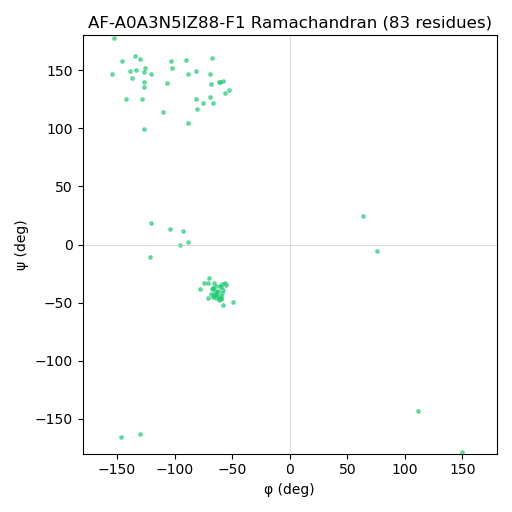8.75 72 ALA A N 1
ATOM 519 C CA . ALA A 1 72 ? 0.966 -1.892 -10.515 1.00 98.75 72 ALA A CA 1
ATOM 520 C C . ALA A 1 72 ? -0.415 -2.251 -11.097 1.00 98.75 72 ALA A C 1
ATOM 522 O O . ALA A 1 72 ? -1.445 -1.835 -10.563 1.00 98.75 72 ALA A O 1
ATOM 523 N N . VAL A 1 73 ? -0.448 -3.064 -12.161 1.00 98.44 73 VAL A N 1
ATOM 524 C CA . VAL A 1 73 ? -1.705 -3.540 -12.767 1.00 98.44 73 VAL A CA 1
ATOM 525 C C . VAL A 1 73 ? -2.457 -4.460 -11.805 1.00 98.44 73 VAL A C 1
ATOM 527 O O . VAL A 1 73 ? -3.660 -4.286 -11.608 1.00 98.44 73 VAL A O 1
ATOM 530 N N . GLY A 1 74 ? -1.751 -5.399 -11.169 1.00 98.56 74 GLY A N 1
ATOM 531 C CA . GLY A 1 74 ? -2.343 -6.298 -10.177 1.00 98.56 74 GLY A CA 1
ATOM 532 C C . GLY A 1 74 ? -2.896 -5.555 -8.959 1.00 98.56 74 GLY A C 1
ATOM 533 O O . GLY A 1 74 ? -3.987 -5.872 -8.490 1.00 98.56 74 GLY A O 1
ATOM 534 N N . TRP A 1 75 ? -2.189 -4.527 -8.485 1.00 98.62 75 TRP A N 1
ATOM 535 C CA . TRP A 1 75 ? -2.629 -3.654 -7.401 1.00 98.62 75 TRP A CA 1
ATOM 536 C C . TRP A 1 75 ? -3.916 -2.932 -7.774 1.00 98.62 75 TRP A C 1
ATOM 538 O O . TRP A 1 75 ? -4.861 -2.978 -6.994 1.00 98.62 75 TRP A O 1
ATOM 548 N N . TYR A 1 76 ? -3.985 -2.337 -8.971 1.00 98.56 76 TYR A N 1
ATOM 549 C CA . TYR A 1 76 ? -5.193 -1.656 -9.433 1.00 98.56 76 TYR A CA 1
ATOM 550 C C . TYR A 1 76 ? -6.389 -2.611 -9.446 1.00 98.56 76 TYR A C 1
ATOM 552 O O . TYR A 1 76 ? -7.393 -2.329 -8.806 1.00 98.56 76 TYR A O 1
ATOM 560 N N . GLN A 1 77 ? -6.254 -3.776 -10.085 1.00 98.62 77 GLN A N 1
ATOM 561 C CA . GLN A 1 77 ? -7.324 -4.779 -10.136 1.00 98.62 77 GLN A CA 1
ATOM 562 C C . GLN A 1 77 ? -7.761 -5.242 -8.739 1.00 98.62 77 GLN A C 1
ATOM 564 O O . GLN A 1 77 ? -8.954 -5.384 -8.474 1.00 98.62 77 GLN A O 1
ATOM 569 N N . SER A 1 78 ? -6.799 -5.463 -7.842 1.00 98.50 78 SER A N 1
ATOM 570 C CA . SER A 1 78 ? -7.073 -5.966 -6.495 1.00 98.50 78 SER A CA 1
ATOM 571 C C . SER A 1 78 ? -7.754 -4.913 -5.629 1.00 98.50 78 SER A C 1
ATOM 573 O O . SER A 1 78 ? -8.750 -5.213 -4.980 1.00 98.50 78 SER A O 1
ATOM 575 N N . ILE A 1 79 ? -7.258 -3.671 -5.634 1.00 98.50 79 ILE A N 1
ATOM 576 C CA . ILE A 1 79 ? -7.821 -2.605 -4.802 1.00 98.50 79 ILE A CA 1
ATOM 577 C C . ILE A 1 79 ? -9.188 -2.154 -5.316 1.00 98.50 79 ILE A C 1
ATOM 579 O O . ILE A 1 79 ? -10.055 -1.821 -4.514 1.00 98.50 79 ILE A O 1
ATOM 583 N N . THR A 1 80 ? -9.427 -2.184 -6.633 1.00 98.69 80 THR A N 1
ATOM 584 C CA . THR A 1 80 ? -10.761 -1.889 -7.165 1.00 98.69 80 THR A CA 1
ATOM 585 C C . THR A 1 80 ? -11.769 -2.959 -6.744 1.00 98.69 80 THR A C 1
ATOM 587 O O . THR A 1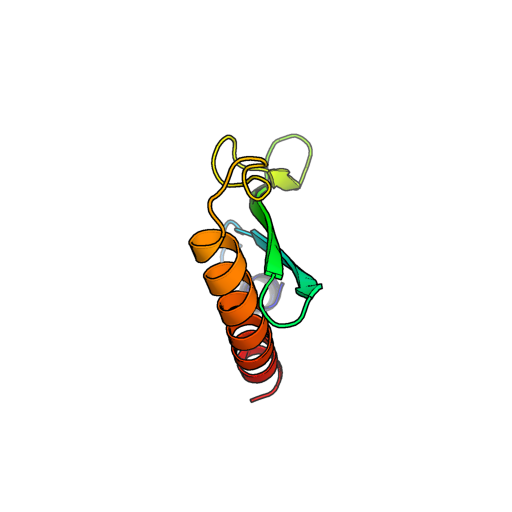 80 ? -12.863 -2.611 -6.310 1.00 98.69 80 THR A O 1
ATOM 590 N N . ALA A 1 81 ? -11.394 -4.241 -6.812 1.00 98.69 81 ALA A N 1
ATOM 591 C CA . ALA A 1 81 ? -12.255 -5.340 -6.375 1.00 98.69 81 ALA A CA 1
ATOM 592 C C . ALA A 1 81 ? -12.502 -5.324 -4.854 1.00 98.69 81 ALA A C 1
ATOM 594 O O . ALA A 1 81 ? -13.612 -5.593 -4.411 1.00 98.69 81 ALA A O 1
ATOM 595 N N . ASP A 1 82 ? -11.500 -4.971 -4.044 1.00 98.12 82 ASP A N 1
ATOM 596 C CA . ASP A 1 82 ? -11.652 -4.864 -2.585 1.00 98.12 82 ASP A CA 1
ATOM 597 C C . ASP A 1 82 ? -12.630 -3.747 -2.182 1.00 98.12 82 ASP A C 1
ATOM 599 O O . ASP A 1 82 ? -13.459 -3.922 -1.291 1.00 98.12 82 ASP A O 1
ATOM 603 N N . ILE A 1 83 ? -12.574 -2.601 -2.870 1.00 98.31 83 ILE A N 1
ATOM 604 C CA . ILE A 1 83 ? -13.434 -1.452 -2.558 1.00 98.31 83 ILE A CA 1
ATOM 605 C C . ILE A 1 83 ? -14.861 -1.645 -3.098 1.00 98.31 83 ILE A C 1
ATOM 607 O O . ILE A 1 83 ? -15.816 -1.224 -2.439 1.00 98.31 83 ILE A O 1
ATOM 611 N N . TRP A 1 84 ? -15.022 -2.229 -4.292 1.00 98.06 84 TRP A N 1
ATOM 612 C CA . TRP A 1 84 ? -16.296 -2.203 -5.029 1.00 98.06 84 TRP A CA 1
ATOM 613 C C . TRP A 1 84 ? -16.913 -3.571 -5.362 1.00 98.06 84 TRP A C 1
ATOM 615 O O . TRP A 1 84 ? -18.086 -3.595 -5.744 1.00 98.06 84 TRP A O 1
ATOM 625 N N . GLY A 1 85 ? -16.195 -4.682 -5.174 1.00 91.81 85 GLY A N 1
ATOM 626 C CA . GLY A 1 85 ? -16.589 -6.020 -5.647 1.00 91.81 85 GLY A CA 1
ATOM 627 C C . GLY A 1 85 ? -16.359 -6.234 -7.140 1.00 91.81 85 GLY A C 1
ATOM 628 O O . GLY A 1 85 ? -16.892 -7.247 -7.645 1.00 91.81 85 GLY A O 1
#

Radius of gyration: 16.93 Å; Cα contacts (8 Å, |Δi|>4): 106; chains: 1; bounding box: 42×20×44 Å

Nearest PDB structures (foldseek):
  5n1t-assembly1_A  TM=9.725E-01  e=2.005E-09  Thioalkalivibrio paradoxus ARh 1
  3vrd-assembly1_B  TM=9.752E-01  e=7.731E-08  Thermochromatium tepidum
  1fcd-assembly2_B  TM=9.548E-01  e=1.407E-07  Allochromatium v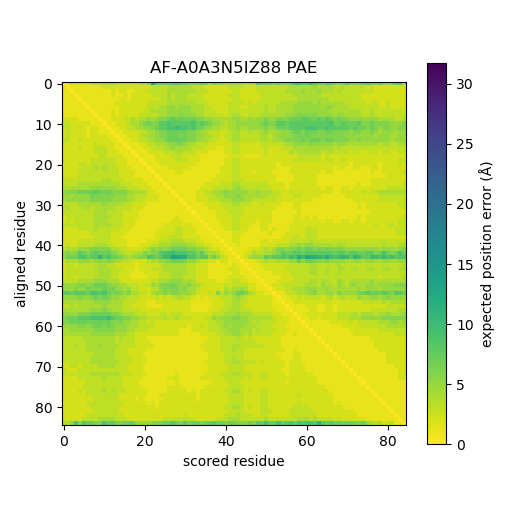inosum
  2hzs-assembly2_D  TM=3.466E-01  e=1.124E-01  Saccharomyces cerevisiae
  2hzm-assembly2_D  TM=3.633E-01  e=2.599E-01  Saccharomyces cerevisiae

Solvent-accessible surface area (backbone atoms only — not comparable to full-atom values): 5003 Å² total; per-residue (Å²): 110,73,67,51,54,53,18,62,76,68,75,46,79,72,74,87,68,76,48,76,50,72,51,66,45,71,82,42,94,56,32,20,45,42,39,38,40,31,33,37,75,53,96,93,40,85,38,73,45,86,87,59,46,50,61,61,65,91,84,60,53,71,68,54,22,33,48,39,24,52,48,41,55,52,48,50,58,50,53,51,39,73,77,73,102

Sequence (85 aa):
CAMAIVAALSGQEMPEPSYVNTCYSLVGPEYGISIAAVYRVGESGIMAVEGAGGVSPTDAPESFRRDEARYAVGWYQSITADIWG

Foldseek 3Di:
DVQQVVCVVVVHDGDFDKDKDKDKDPPDQQFIKIWIFIWGQDDVGIDTDPPRIGIDDPPDDSVVRNVSSVVNVVVVVVVCVVVPD

Mean predicted aligned error: 2.84 Å